Protein AF-A0A3D5RA56-F1 (afdb_monomer_lite)

Sequence (106 aa):
KGIIHTINDNLGDVVKGEKYNLIYGVEEINEIMSGLNFKISPFSFFQTNTSGAEKLYEVIEEYAGDIENKVIYDLYSGTGTIAQVMAKKAKKVYGIEIVEEAVEKA

Radius of gyration: 16.18 Å; chains: 1; bounding box: 38×24×47 Å

Secondary structure (DSSP, 8-state):
-EEEEEE---SSS----SEEEEEEE-SSEEEEETTEEEEE-TTS---S-HHHHHHHHHHHHHHH---TT-EEEEET-TT-HHHHHHTTTSSEEEEE-S-HHHHHT-

Foldseek 3Di:
DWDKDFDDPDDDPDPDGPDMDTPDDDQWDWDAAPNDIFTHGPPFDDDPDRVVVNVVLVVVDVVVDQQQAHEEEAECCQLVPSVVNCVVRHPYYHYDHPDPVSVVRD

pLDDT: mean 91.17, std 5.95, range [69.38, 98.0]

Structure (mmCIF, N/CA/C/O backbone):
data_AF-A0A3D5RA56-F1
#
_entry.id   AF-A0A3D5RA56-F1
#
loop_
_atom_site.group_PDB
_atom_site.id
_atom_site.type_symbol
_atom_site.label_atom_id
_atom_site.label_alt_id
_atom_site.label_comp_id
_atom_site.label_asym_id
_atom_site.label_entity_id
_atom_site.label_seq_id
_atom_site.pdbx_PDB_ins_code
_atom_site.Cartn_x
_atom_site.Cartn_y
_atom_site.Cartn_z
_atom_site.occupancy
_atom_site.B_iso_or_equiv
_atom_site.auth_seq_id
_atom_site.auth_comp_id
_atom_site.auth_asym_id
_atom_site.auth_atom_id
_atom_site.pdbx_PDB_model_num
ATOM 1 N N . LYS A 1 1 ? 19.128 1.838 -4.222 1.00 80.25 1 LYS A N 1
ATOM 2 C CA . LYS A 1 1 ? 19.136 2.504 -5.551 1.00 80.25 1 LYS A CA 1
ATOM 3 C C . LYS A 1 1 ? 19.168 1.415 -6.609 1.00 80.25 1 LYS A C 1
ATOM 5 O O . LYS A 1 1 ? 19.870 0.437 -6.378 1.00 80.25 1 LYS A O 1
ATOM 10 N N . GLY A 1 2 ? 18.436 1.572 -7.709 1.00 91.56 2 GLY A N 1
ATOM 11 C CA . GLY A 1 2 ? 18.431 0.611 -8.809 1.00 91.56 2 GLY A CA 1
ATOM 12 C C . GLY A 1 2 ? 18.242 1.289 -10.162 1.00 91.56 2 GLY A C 1
ATOM 13 O O . GLY A 1 2 ? 17.834 2.448 -10.216 1.00 91.56 2 GLY A O 1
ATOM 14 N N . ILE A 1 3 ? 18.592 0.580 -11.232 1.00 94.19 3 ILE A N 1
ATOM 15 C CA . ILE A 1 3 ? 18.327 0.958 -12.622 1.00 94.19 3 ILE A CA 1
ATOM 16 C C . ILE A 1 3 ? 17.550 -0.194 -13.245 1.00 94.19 3 ILE A C 1
ATOM 18 O O . ILE A 1 3 ? 18.042 -1.324 -13.283 1.00 94.19 3 ILE A O 1
ATOM 22 N N . ILE A 1 4 ? 16.350 0.104 -13.733 1.00 92.69 4 ILE A N 1
ATOM 23 C CA . ILE A 1 4 ? 15.449 -0.870 -14.343 1.00 92.69 4 ILE A CA 1
ATOM 24 C C . ILE A 1 4 ? 15.153 -0.408 -15.762 1.00 92.69 4 ILE A C 1
ATOM 26 O O . ILE A 1 4 ? 14.799 0.748 -15.982 1.00 92.69 4 ILE A O 1
ATOM 30 N N . HIS A 1 5 ? 15.327 -1.313 -16.719 1.00 92.25 5 HIS A N 1
ATOM 31 C CA . HIS A 1 5 ? 14.974 -1.081 -18.112 1.00 92.25 5 HIS A CA 1
ATOM 32 C C . HIS A 1 5 ? 13.674 -1.803 -18.425 1.00 92.25 5 HIS A C 1
ATOM 34 O O . HIS A 1 5 ? 13.619 -3.032 -18.403 1.00 92.25 5 HIS A O 1
ATOM 40 N N . THR A 1 6 ? 12.638 -1.021 -18.696 1.00 90.75 6 THR A N 1
ATOM 41 C CA . THR A 1 6 ? 11.319 -1.494 -19.099 1.00 90.75 6 THR A CA 1
ATOM 42 C C . THR A 1 6 ? 11.216 -1.500 -20.622 1.00 90.75 6 THR A C 1
ATOM 44 O O . THR A 1 6 ? 11.712 -0.595 -21.289 1.00 90.75 6 THR A O 1
ATOM 47 N N . ILE A 1 7 ? 10.590 -2.537 -21.176 1.00 89.25 7 ILE A N 1
ATOM 48 C CA . ILE A 1 7 ? 10.355 -2.690 -22.614 1.00 89.25 7 ILE A CA 1
ATOM 49 C C . ILE A 1 7 ? 8.844 -2.692 -22.832 1.00 89.25 7 ILE A C 1
ATOM 51 O O . ILE A 1 7 ? 8.119 -3.459 -22.192 1.00 89.25 7 ILE A O 1
ATOM 55 N N . ASN A 1 8 ? 8.381 -1.826 -23.727 1.00 88.44 8 ASN A N 1
ATOM 56 C CA . ASN A 1 8 ? 6.997 -1.765 -24.171 1.00 88.44 8 ASN A CA 1
ATOM 57 C C . ASN A 1 8 ? 6.986 -1.534 -25.683 1.00 88.44 8 ASN A C 1
ATOM 59 O O . ASN A 1 8 ? 7.425 -0.479 -26.133 1.00 88.44 8 ASN A O 1
ATOM 63 N N . ASP A 1 9 ? 6.512 -2.521 -26.440 1.00 87.81 9 ASP A N 1
ATOM 64 C CA . ASP A 1 9 ? 6.407 -2.458 -27.906 1.00 87.81 9 ASP A CA 1
ATOM 65 C C . ASP A 1 9 ? 4.942 -2.295 -28.363 1.00 87.81 9 ASP A C 1
ATOM 67 O O . ASP A 1 9 ? 4.600 -2.481 -29.531 1.00 87.81 9 ASP A O 1
ATOM 71 N N . ASN A 1 10 ? 4.038 -1.967 -27.430 1.00 85.44 10 ASN A N 1
ATOM 72 C CA . ASN A 1 10 ? 2.626 -1.790 -27.738 1.00 85.44 10 ASN A CA 1
ATOM 73 C C . ASN A 1 10 ? 2.346 -0.466 -28.448 1.00 85.44 10 ASN A C 1
ATOM 75 O O . ASN A 1 10 ? 2.892 0.588 -28.124 1.00 85.44 10 ASN A O 1
ATOM 79 N N . LEU A 1 11 ? 1.361 -0.511 -29.345 1.00 85.12 11 LEU A N 1
ATOM 80 C CA . LEU A 1 11 ? 0.717 0.677 -29.891 1.00 85.12 11 LEU A CA 1
ATOM 81 C C . LEU A 1 11 ? -0.236 1.258 -28.836 1.00 85.12 11 LEU A C 1
ATOM 83 O O . LEU A 1 11 ? -1.381 0.826 -28.713 1.00 85.12 11 LEU A O 1
ATOM 87 N N . GLY A 1 12 ? 0.233 2.230 -28.058 1.00 81.94 12 GLY A N 1
ATOM 88 C CA . GLY A 1 12 ? -0.603 2.947 -27.097 1.00 81.94 12 GLY A CA 1
ATOM 89 C C . GLY A 1 12 ? 0.181 3.920 -26.223 1.00 81.94 12 GLY A C 1
ATOM 90 O O . GLY A 1 12 ? 1.383 3.770 -26.038 1.00 81.94 12 GLY A O 1
ATOM 91 N N . ASP A 1 13 ? -0.519 4.897 -25.647 1.00 80.75 13 ASP A N 1
ATOM 92 C CA . ASP A 1 13 ? 0.049 5.908 -24.735 1.00 80.75 13 ASP A CA 1
ATOM 93 C C . ASP A 1 13 ? 0.075 5.428 -23.269 1.00 80.75 13 ASP A C 1
ATOM 95 O O . ASP A 1 13 ? -0.054 6.192 -22.316 1.00 80.75 13 ASP A O 1
ATOM 99 N N . VAL A 1 14 ? 0.163 4.111 -23.070 1.00 80.44 14 VAL A N 1
ATOM 100 C CA . VAL A 1 14 ? 0.163 3.498 -21.741 1.00 80.44 14 VAL A CA 1
ATOM 101 C C . VAL A 1 14 ? 1.583 3.093 -21.393 1.00 80.44 14 VAL A C 1
ATOM 103 O O . VAL A 1 14 ? 2.201 2.283 -22.083 1.00 80.44 14 VAL A O 1
ATOM 106 N N . VAL A 1 15 ? 2.085 3.597 -20.269 1.00 76.25 15 VAL A N 1
ATOM 107 C CA . VAL A 1 15 ? 3.368 3.169 -19.703 1.00 76.25 15 VAL A CA 1
ATOM 108 C C . VAL A 1 15 ? 3.158 1.856 -18.945 1.00 76.25 15 VAL A C 1
ATOM 110 O O . VAL A 1 15 ? 3.079 1.830 -17.720 1.00 76.25 15 VAL A O 1
ATOM 113 N N . LYS A 1 16 ? 3.028 0.750 -19.685 1.00 71.94 16 LYS A N 1
ATOM 114 C CA . LYS A 1 16 ? 2.987 -0.609 -19.131 1.00 71.94 16 LYS A CA 1
ATOM 115 C C . LYS A 1 16 ? 4.179 -1.389 -19.670 1.00 71.94 16 LYS A C 1
ATOM 117 O O . LYS A 1 16 ? 4.270 -1.627 -20.869 1.00 71.94 16 LYS A O 1
ATOM 122 N N . GLY A 1 17 ? 5.114 -1.750 -18.795 1.00 69.38 17 GLY A N 1
ATOM 123 C CA . GLY A 1 17 ? 6.229 -2.609 -19.181 1.00 69.38 17 GLY A CA 1
ATOM 124 C C . GLY A 1 17 ? 5.713 -4.025 -19.381 1.00 69.38 17 GLY A C 1
ATOM 125 O O . GLY A 1 17 ? 5.223 -4.632 -18.437 1.00 69.38 17 GLY A O 1
ATOM 126 N N . GLU A 1 18 ? 5.812 -4.558 -20.594 1.00 73.38 18 GLU A N 1
ATOM 127 C CA . GLU A 1 18 ? 5.522 -5.979 -20.828 1.00 73.38 18 GLU A CA 1
ATOM 128 C C . GLU A 1 18 ? 6.600 -6.858 -20.199 1.00 73.38 18 GLU A C 1
ATOM 130 O O . GLU A 1 18 ? 6.353 -7.982 -19.768 1.00 73.38 18 GLU A O 1
ATOM 135 N N . LYS A 1 19 ? 7.825 -6.326 -20.189 1.00 81.44 19 LYS A N 1
ATOM 136 C CA . LYS A 1 19 ? 9.011 -6.926 -19.596 1.00 81.44 19 LYS A CA 1
ATOM 137 C C . LYS A 1 19 ? 9.839 -5.831 -18.956 1.00 81.44 19 LYS A C 1
ATOM 139 O O . LYS A 1 19 ? 9.884 -4.699 -19.443 1.00 81.44 19 LYS A O 1
ATOM 144 N N . TYR A 1 20 ? 10.556 -6.188 -17.905 1.00 87.94 20 TYR A N 1
ATOM 145 C CA . TYR A 1 20 ? 11.580 -5.329 -17.345 1.00 87.94 20 TYR A CA 1
ATOM 146 C C . TYR A 1 20 ? 12.802 -6.146 -16.949 1.00 87.94 20 TYR A C 1
ATOM 148 O O . TYR A 1 20 ? 12.705 -7.332 -16.648 1.00 87.94 20 TYR A O 1
ATOM 156 N N . ASN A 1 21 ? 13.961 -5.497 -16.985 1.00 91.00 21 ASN A N 1
ATOM 157 C CA . ASN A 1 21 ? 15.229 -6.084 -16.588 1.00 91.00 21 ASN A CA 1
ATOM 158 C C . ASN A 1 21 ? 15.884 -5.188 -15.543 1.00 91.00 21 ASN A C 1
ATOM 160 O O . ASN A 1 21 ? 16.089 -3.992 -15.781 1.00 91.00 21 ASN A O 1
ATOM 164 N N . LEU A 1 22 ? 16.246 -5.771 -14.402 1.00 93.38 22 LEU A N 1
ATOM 165 C CA . LEU A 1 22 ? 17.106 -5.110 -13.431 1.00 93.38 22 LEU A CA 1
ATOM 166 C C . LEU A 1 22 ? 18.526 -5.043 -14.003 1.00 93.38 22 LEU A C 1
ATOM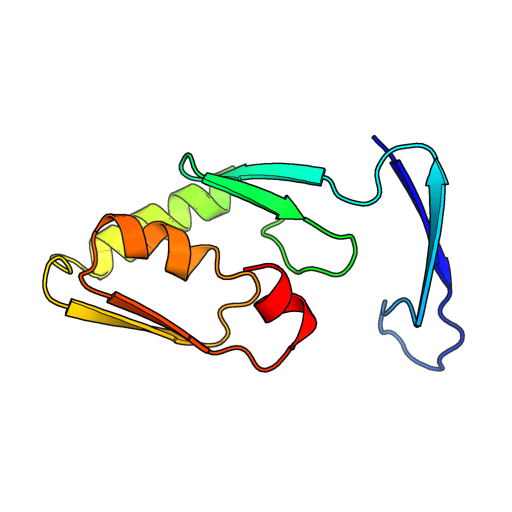 168 O O . LEU A 1 22 ? 19.195 -6.062 -14.151 1.00 93.38 22 LEU A O 1
ATOM 172 N N . ILE A 1 23 ? 18.990 -3.837 -14.323 1.00 96.56 23 ILE A N 1
ATOM 173 C CA . ILE A 1 23 ? 20.353 -3.610 -14.821 1.00 96.56 23 ILE A CA 1
ATOM 174 C C . ILE A 1 23 ? 21.330 -3.520 -13.647 1.00 96.56 23 ILE A C 1
ATOM 176 O O . ILE A 1 23 ? 22.461 -3.996 -13.726 1.00 96.56 23 ILE A O 1
ATOM 180 N N . TYR A 1 24 ? 20.910 -2.880 -12.554 1.00 96.00 24 TYR A N 1
ATOM 181 C CA . TYR A 1 24 ? 21.762 -2.635 -11.397 1.00 96.00 24 TYR A CA 1
ATOM 182 C C . TYR A 1 24 ? 20.936 -2.392 -10.136 1.00 96.00 24 TYR A C 1
ATOM 184 O O . TYR A 1 24 ? 19.917 -1.708 -10.190 1.00 96.00 24 TYR A O 1
ATOM 192 N N . GLY A 1 25 ? 21.432 -2.850 -8.986 1.00 95.44 25 GLY A N 1
ATOM 193 C CA . GLY A 1 25 ? 20.910 -2.479 -7.673 1.00 95.44 25 GLY A CA 1
ATOM 194 C C . GLY A 1 25 ? 19.765 -3.366 -7.194 1.00 95.44 25 GLY A C 1
ATOM 195 O O . GLY A 1 25 ? 19.916 -4.580 -7.145 1.00 95.44 25 GLY A O 1
ATOM 196 N N . VAL A 1 26 ? 18.660 -2.748 -6.777 1.00 92.69 26 VAL A N 1
ATOM 197 C CA . VAL A 1 26 ? 17.488 -3.443 -6.221 1.00 92.69 26 VAL A CA 1
ATOM 198 C C . VAL A 1 26 ? 16.288 -3.318 -7.150 1.00 92.69 26 VAL A C 1
ATOM 200 O O . VAL A 1 26 ? 16.099 -2.277 -7.778 1.00 92.69 26 VAL A O 1
ATOM 203 N N . GLU A 1 27 ? 15.498 -4.384 -7.215 1.00 90.00 27 GLU A N 1
ATOM 204 C CA . GLU A 1 27 ? 14.258 -4.468 -7.994 1.00 90.00 27 GLU A CA 1
ATOM 205 C C . GLU A 1 27 ? 13.085 -3.762 -7.307 1.00 90.00 27 GLU A C 1
ATOM 207 O O . GLU A 1 27 ? 12.223 -3.193 -7.967 1.00 90.00 27 GLU A O 1
ATOM 212 N N . GLU A 1 28 ? 13.098 -3.752 -5.977 1.00 90.50 28 GLU A N 1
ATOM 213 C CA . GLU A 1 28 ? 12.069 -3.148 -5.140 1.00 90.50 28 GLU A CA 1
ATOM 214 C C . GLU A 1 28 ? 12.706 -2.161 -4.168 1.00 90.50 28 GLU A C 1
ATOM 216 O O . GLU A 1 28 ? 13.846 -2.337 -3.716 1.00 90.50 28 GLU A O 1
ATOM 221 N N . ILE A 1 29 ? 11.953 -1.125 -3.821 1.00 91.38 29 ILE A N 1
ATOM 222 C CA . ILE A 1 29 ? 12.318 -0.209 -2.742 1.00 91.38 29 ILE A CA 1
ATOM 223 C C . ILE A 1 29 ? 11.478 -0.507 -1.503 1.00 91.38 29 ILE A C 1
ATOM 225 O O . ILE A 1 29 ? 10.390 -1.065 -1.597 1.00 91.38 29 ILE A O 1
ATOM 229 N N . ASN A 1 30 ? 12.012 -0.149 -0.339 1.00 91.69 30 ASN A N 1
ATOM 230 C CA . ASN A 1 30 ? 11.273 -0.192 0.915 1.00 91.69 30 ASN A CA 1
ATOM 231 C C . ASN A 1 30 ? 10.921 1.242 1.297 1.00 91.69 30 ASN A C 1
ATOM 233 O O . ASN A 1 30 ? 11.812 2.094 1.298 1.00 91.69 30 ASN A O 1
ATOM 237 N N . GLU A 1 31 ? 9.659 1.482 1.624 1.00 91.94 31 GLU A N 1
ATOM 238 C CA . GLU A 1 31 ? 9.156 2.777 2.070 1.00 91.94 31 GLU A CA 1
ATOM 239 C C . GLU A 1 31 ? 8.444 2.617 3.408 1.00 91.94 31 GLU A C 1
ATOM 241 O O . GLU A 1 31 ? 7.706 1.651 3.621 1.00 91.94 31 GLU A O 1
ATOM 246 N N . ILE A 1 32 ? 8.665 3.568 4.315 1.00 93.12 32 ILE A N 1
ATOM 247 C CA . ILE A 1 32 ? 8.009 3.560 5.620 1.00 93.12 32 ILE A CA 1
ATOM 248 C C . ILE A 1 32 ? 6.864 4.560 5.575 1.00 93.12 32 ILE A C 1
ATOM 250 O O . ILE A 1 32 ? 7.082 5.747 5.365 1.00 93.12 32 ILE A O 1
ATOM 254 N N . MET A 1 33 ? 5.649 4.080 5.822 1.00 92.25 33 MET A N 1
ATOM 255 C CA . MET A 1 33 ? 4.453 4.918 5.858 1.00 92.25 33 MET A CA 1
ATOM 256 C C . MET A 1 33 ? 3.580 4.519 7.040 1.00 92.25 33 MET A C 1
ATOM 258 O O . MET A 1 33 ? 3.263 3.343 7.234 1.00 92.25 33 MET A O 1
ATOM 262 N N . SER A 1 34 ? 3.230 5.496 7.874 1.00 90.75 34 SER A N 1
ATOM 263 C CA . SER A 1 34 ? 2.458 5.300 9.105 1.00 90.75 34 SER A CA 1
ATOM 264 C C . SER A 1 34 ? 3.056 4.214 10.015 1.00 90.75 34 SER A C 1
ATOM 266 O O . SER A 1 34 ? 2.331 3.467 10.675 1.00 90.75 34 SER A O 1
ATOM 268 N N . GLY A 1 35 ? 4.389 4.078 10.033 1.00 91.19 35 GLY A N 1
ATOM 269 C CA . GLY A 1 35 ? 5.123 3.074 10.816 1.00 91.19 35 GLY A CA 1
ATOM 270 C C . GLY A 1 35 ? 5.037 1.634 10.291 1.00 91.19 35 GLY A C 1
ATOM 271 O O . GLY A 1 35 ? 5.422 0.711 11.005 1.00 91.19 35 GLY A O 1
ATOM 272 N N . LEU A 1 36 ? 4.511 1.425 9.083 1.00 92.06 36 LEU A N 1
ATOM 273 C CA . LEU A 1 36 ? 4.555 0.152 8.361 1.00 92.06 36 LEU A CA 1
ATOM 274 C C . LEU A 1 36 ? 5.636 0.213 7.281 1.00 92.06 36 LEU A C 1
ATOM 276 O O . LEU A 1 36 ? 5.923 1.288 6.762 1.00 92.06 36 LEU A O 1
ATOM 280 N N . ASN A 1 37 ? 6.234 -0.933 6.958 1.00 92.62 37 ASN A N 1
ATOM 281 C CA . ASN A 1 37 ? 7.251 -1.046 5.916 1.00 92.62 37 ASN A CA 1
ATOM 282 C C . ASN A 1 37 ? 6.644 -1.706 4.674 1.00 92.62 37 ASN A C 1
ATOM 284 O O . ASN A 1 37 ? 6.275 -2.879 4.728 1.00 92.62 37 ASN A O 1
ATOM 288 N N . PHE A 1 38 ? 6.569 -0.960 3.577 1.00 91.00 38 PHE A N 1
ATOM 289 C CA . PHE A 1 38 ? 6.007 -1.410 2.310 1.00 91.00 38 PHE A CA 1
ATOM 290 C C . PHE A 1 38 ? 7.111 -1.695 1.301 1.00 91.00 38 PHE A C 1
ATOM 292 O O . PHE A 1 38 ? 8.006 -0.873 1.094 1.00 91.00 38 PHE A O 1
ATOM 299 N N . LYS A 1 39 ? 7.016 -2.843 0.627 1.00 89.50 39 LYS A N 1
ATOM 300 C CA . LYS A 1 39 ? 7.832 -3.139 -0.552 1.00 89.50 39 LYS A CA 1
ATOM 301 C C . LYS A 1 39 ? 7.124 -2.609 -1.787 1.00 89.50 39 LYS A C 1
ATOM 303 O O . LYS A 1 39 ? 5.982 -2.970 -2.047 1.00 89.50 39 LYS A O 1
ATOM 308 N N . ILE A 1 40 ? 7.808 -1.762 -2.542 1.00 88.50 40 ILE A N 1
ATOM 309 C CA . ILE A 1 40 ? 7.267 -1.132 -3.742 1.00 88.50 40 ILE A CA 1
ATOM 310 C C . ILE A 1 40 ? 8.036 -1.668 -4.942 1.00 88.50 40 ILE A C 1
ATOM 312 O O . ILE A 1 40 ? 9.240 -1.421 -5.083 1.00 88.50 40 ILE A O 1
ATOM 316 N N . SER A 1 41 ? 7.327 -2.396 -5.800 1.00 86.06 41 SER A N 1
ATOM 317 C CA . SER A 1 41 ? 7.829 -2.846 -7.094 1.00 86.06 41 SER A CA 1
ATOM 318 C C . SER A 1 41 ? 7.570 -1.774 -8.168 1.00 86.06 41 SER A C 1
ATOM 320 O O . SER A 1 41 ? 6.711 -0.911 -7.984 1.00 86.06 41 SER A O 1
ATOM 322 N N . PRO A 1 42 ? 8.271 -1.804 -9.314 1.00 83.50 42 PRO A N 1
ATOM 323 C CA . PRO A 1 42 ? 8.238 -0.719 -10.305 1.00 83.50 42 PRO A CA 1
ATOM 324 C C . PRO A 1 42 ? 6.865 -0.445 -10.935 1.00 83.50 42 PRO A C 1
ATOM 326 O O . PRO A 1 42 ? 6.632 0.659 -11.420 1.00 83.50 42 PRO A O 1
ATOM 329 N N . PHE A 1 43 ? 5.979 -1.443 -10.945 1.00 79.69 43 PHE A N 1
ATOM 330 C CA . PHE A 1 43 ? 4.630 -1.353 -11.516 1.00 79.69 43 PHE A CA 1
ATOM 331 C C . PHE A 1 43 ? 3.527 -1.339 -10.458 1.00 79.69 43 PHE A C 1
ATOM 333 O O . PHE A 1 43 ? 2.354 -1.184 -10.796 1.00 79.69 43 PHE A O 1
ATOM 340 N N . SER A 1 44 ? 3.887 -1.461 -9.18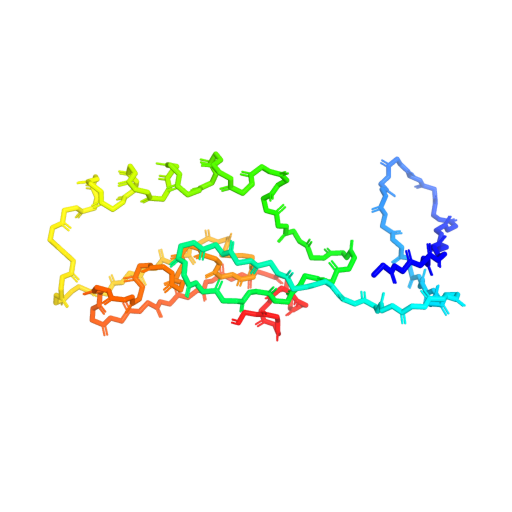0 1.00 80.56 44 SER A N 1
ATOM 341 C CA . SER A 1 44 ? 2.931 -1.327 -8.091 1.00 80.56 44 SER A CA 1
ATOM 342 C C . SER A 1 44 ? 2.561 0.140 -7.921 1.00 80.56 44 SER A C 1
ATOM 344 O O . SER A 1 44 ? 3.429 1.011 -7.830 1.00 80.56 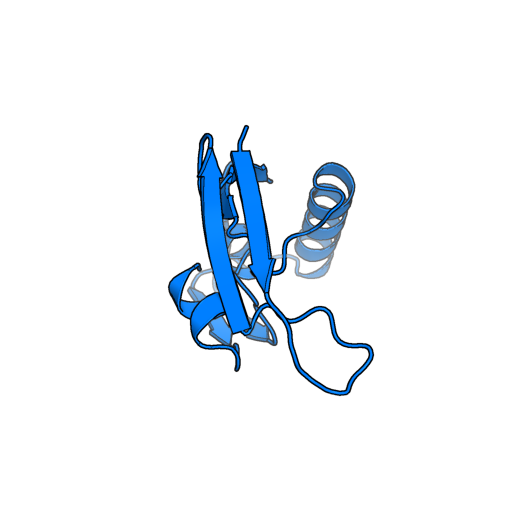44 SER A O 1
ATOM 346 N N . PHE A 1 45 ? 1.263 0.426 -7.833 1.00 84.75 45 PHE A N 1
ATOM 347 C CA . PHE A 1 45 ? 0.825 1.749 -7.417 1.00 84.75 45 PHE A CA 1
ATOM 348 C C . PHE A 1 45 ? 1.223 1.980 -5.955 1.00 84.75 45 PHE A C 1
ATOM 350 O O . PHE A 1 45 ? 0.912 1.178 -5.074 1.00 84.75 45 PHE A O 1
ATOM 357 N N . PHE A 1 46 ? 1.889 3.101 -5.704 1.00 90.88 46 PHE A N 1
ATOM 358 C CA . PHE A 1 46 ? 2.159 3.606 -4.368 1.00 90.88 46 PHE A CA 1
ATOM 359 C C . PHE A 1 46 ? 2.069 5.131 -4.387 1.00 90.88 46 PHE A C 1
ATOM 361 O O . PHE A 1 46 ? 2.293 5.767 -5.420 1.00 90.88 46 PHE A O 1
ATOM 368 N N . GLN A 1 47 ? 1.729 5.729 -3.248 1.00 92.12 47 GLN A N 1
ATOM 369 C CA . GLN A 1 47 ? 1.567 7.175 -3.155 1.00 92.12 47 GLN A CA 1
ATOM 370 C C . GLN A 1 47 ? 2.910 7.873 -3.388 1.00 92.12 47 GLN A C 1
ATOM 372 O O . GLN A 1 47 ? 3.870 7.663 -2.654 1.00 92.12 47 GLN A O 1
ATOM 377 N N . THR A 1 48 ? 2.978 8.735 -4.402 1.00 91.88 48 THR A N 1
ATOM 378 C CA . THR A 1 48 ? 4.217 9.440 -4.779 1.00 91.88 48 THR A CA 1
ATOM 379 C C . THR A 1 48 ? 4.645 10.495 -3.757 1.00 91.88 48 THR A C 1
ATOM 381 O O . THR A 1 48 ? 5.798 10.921 -3.755 1.00 91.88 48 THR A O 1
ATOM 384 N N . ASN A 1 49 ? 3.726 10.913 -2.882 1.00 94.94 49 ASN A N 1
ATOM 385 C CA . ASN A 1 49 ? 3.975 11.807 -1.759 1.00 94.94 49 ASN A CA 1
ATOM 386 C C . ASN A 1 49 ? 3.563 11.120 -0.450 1.00 94.94 49 ASN A C 1
ATOM 388 O O . ASN A 1 49 ? 2.419 11.254 -0.010 1.00 94.94 49 ASN A O 1
ATOM 392 N N . THR A 1 50 ? 4.507 10.411 0.173 1.00 93.81 50 THR A N 1
ATOM 393 C CA . THR A 1 50 ? 4.286 9.667 1.422 1.00 93.81 50 THR A CA 1
ATOM 394 C C . THR A 1 50 ? 3.726 10.555 2.531 1.00 93.81 50 THR A C 1
ATOM 396 O O . THR A 1 50 ? 2.704 10.221 3.117 1.00 93.81 50 THR A O 1
ATOM 399 N N . SER A 1 51 ? 4.306 11.736 2.771 1.00 94.50 51 SER A N 1
ATOM 400 C CA . SER A 1 51 ? 3.832 12.640 3.832 1.00 94.50 51 SER A CA 1
ATOM 401 C C . SER A 1 51 ? 2.402 13.138 3.593 1.00 94.50 51 SER A C 1
ATOM 403 O O . SER A 1 51 ? 1.629 13.313 4.533 1.00 94.50 51 SER A O 1
ATOM 405 N N . GLY A 1 52 ? 2.028 13.356 2.328 1.00 96.81 52 GLY A N 1
ATOM 406 C CA . GLY A 1 52 ? 0.651 13.688 1.962 1.00 96.81 52 GLY A CA 1
ATOM 407 C C . GLY A 1 52 ? -0.313 12.523 2.198 1.00 96.81 52 GLY A C 1
ATOM 408 O O . GLY A 1 52 ? -1.408 12.731 2.719 1.00 96.81 52 GLY A O 1
ATOM 409 N N . ALA A 1 53 ? 0.103 11.301 1.858 1.00 95.25 53 ALA A N 1
ATOM 410 C CA . ALA A 1 53 ? -0.681 10.092 2.085 1.00 95.25 53 ALA A CA 1
ATOM 411 C C . ALA A 1 53 ? -0.910 9.818 3.574 1.00 95.25 53 ALA A C 1
ATOM 413 O O . ALA A 1 53 ? -2.032 9.525 3.970 1.00 95.25 53 ALA A O 1
ATOM 414 N N . GLU A 1 54 ? 0.111 9.996 4.414 1.00 94.88 54 GLU A N 1
ATOM 415 C CA . GLU A 1 54 ? -0.030 9.863 5.867 1.00 94.88 54 GLU A CA 1
ATOM 416 C C . GLU A 1 54 ? -1.073 10.838 6.414 1.00 94.88 54 GLU A C 1
ATOM 418 O O . GLU A 1 54 ? -1.969 10.433 7.154 1.00 94.88 54 GLU A O 1
ATOM 423 N N . LYS A 1 55 ? -1.035 12.104 5.976 1.00 96.62 55 LYS A N 1
ATOM 424 C CA . LYS A 1 55 ? -2.041 13.090 6.386 1.00 96.62 55 LYS A CA 1
ATOM 425 C C . LYS A 1 55 ? -3.444 12.723 5.906 1.00 96.62 55 LYS A C 1
ATOM 427 O O . LYS A 1 55 ? -4.410 12.918 6.639 1.00 96.62 55 LYS A O 1
ATOM 432 N N . LEU A 1 56 ? -3.568 12.194 4.690 1.00 96.06 56 LEU A N 1
ATOM 433 C CA . LEU A 1 56 ? -4.842 11.696 4.176 1.00 96.06 56 LEU A CA 1
ATOM 434 C C . LEU A 1 56 ? -5.372 10.540 5.034 1.00 96.06 56 LEU A C 1
ATOM 436 O O . LEU A 1 56 ? -6.559 10.513 5.346 1.00 96.06 56 LEU A O 1
ATOM 440 N N . TYR A 1 57 ? -4.510 9.611 5.444 1.00 94.00 57 TYR A N 1
ATOM 441 C CA . TYR A 1 57 ? -4.915 8.464 6.255 1.00 94.00 57 TYR A CA 1
ATOM 442 C C . TYR A 1 57 ? -5.348 8.880 7.659 1.00 94.00 57 TYR A C 1
ATOM 444 O O . TYR A 1 57 ? -6.344 8.363 8.150 1.00 94.00 57 TYR A O 1
ATOM 452 N N . GLU A 1 58 ? -4.694 9.877 8.262 1.00 93.75 58 GLU A N 1
ATOM 453 C CA . GLU A 1 58 ? -5.166 10.486 9.513 1.00 93.75 58 GLU A CA 1
ATOM 454 C C . GLU A 1 58 ? -6.592 11.042 9.378 1.00 93.75 58 GLU A C 1
ATOM 456 O O . GLU A 1 58 ? -7.428 10.821 10.253 1.00 93.75 58 GLU A O 1
ATOM 461 N N . VAL A 1 59 ? -6.896 11.724 8.268 1.00 96.25 59 VAL A N 1
ATOM 462 C CA . VAL A 1 59 ? -8.247 12.250 8.003 1.00 96.25 59 VAL A CA 1
ATOM 463 C C . VAL A 1 59 ? -9.253 11.112 7.809 1.00 96.25 59 VAL A C 1
ATOM 465 O O . VAL A 1 59 ? -10.370 11.193 8.315 1.00 96.25 59 VAL A O 1
ATOM 468 N N . ILE A 1 60 ? -8.873 10.032 7.120 1.00 94.25 60 ILE A N 1
ATOM 469 C CA . ILE A 1 60 ? -9.725 8.841 6.971 1.00 94.25 60 ILE A CA 1
ATOM 470 C C . ILE A 1 60 ? -10.028 8.223 8.339 1.00 94.25 60 ILE A C 1
ATOM 472 O O . ILE A 1 60 ? -11.184 7.906 8.616 1.00 94.25 60 ILE A O 1
ATOM 476 N N . GLU A 1 61 ? -9.022 8.071 9.202 1.00 92.19 61 GLU A N 1
ATOM 477 C CA . GLU A 1 61 ? -9.203 7.550 10.559 1.00 92.19 61 GLU A CA 1
ATOM 478 C C . GLU A 1 61 ? -10.136 8.437 11.393 1.00 92.19 61 GLU A C 1
ATOM 480 O O . GLU A 1 61 ? -11.029 7.922 12.067 1.00 92.19 61 GLU A O 1
ATOM 485 N N . GLU A 1 62 ? -9.970 9.760 11.319 1.00 94.69 62 GLU A N 1
ATOM 486 C CA . GLU A 1 62 ? -10.837 10.721 12.007 1.00 94.69 62 GLU A CA 1
ATOM 487 C C . GLU A 1 62 ? -12.298 10.580 11.554 1.00 94.69 62 GLU A C 1
ATOM 489 O O . GLU A 1 62 ? -13.208 10.513 12.381 1.00 94.69 62 GLU A O 1
ATOM 494 N N . TYR A 1 63 ? -12.526 10.465 10.244 1.00 96.12 63 TYR A N 1
ATOM 495 C CA . TYR A 1 63 ? -13.867 10.358 9.665 1.00 96.12 63 TYR A CA 1
ATOM 496 C C . TYR A 1 63 ? -14.510 8.990 9.914 1.00 96.12 63 TYR A C 1
ATOM 498 O O . TYR A 1 63 ? -15.730 8.896 10.063 1.00 96.12 63 TYR A O 1
ATOM 506 N N . ALA A 1 64 ? -13.711 7.923 9.967 1.00 93.31 64 ALA A N 1
ATOM 507 C CA . ALA A 1 64 ? -14.189 6.580 10.279 1.00 93.31 64 ALA A CA 1
ATOM 508 C C . ALA A 1 64 ? -14.676 6.457 11.737 1.00 93.31 64 ALA A C 1
ATOM 510 O O . ALA A 1 64 ? -15.554 5.634 12.030 1.00 93.31 64 ALA A O 1
ATOM 511 N N . GLY A 1 65 ? -14.140 7.290 12.635 1.00 94.25 65 GLY A N 1
ATOM 512 C CA . GLY A 1 65 ? -14.486 7.317 14.052 1.00 94.25 65 GLY A CA 1
ATOM 513 C C . GLY A 1 65 ? -14.083 6.028 14.773 1.00 94.25 65 GLY A C 1
ATOM 514 O O . GLY A 1 65 ? -13.039 5.439 14.499 1.00 94.25 65 GLY A O 1
ATOM 515 N N . ASP A 1 66 ? -14.917 5.569 15.710 1.00 95.56 66 ASP A N 1
ATOM 516 C CA . ASP A 1 66 ? -14.670 4.304 16.407 1.00 95.56 66 ASP A CA 1
ATOM 517 C C . ASP A 1 66 ? -14.910 3.105 15.475 1.00 95.56 66 ASP A C 1
ATOM 519 O O . ASP A 1 66 ? -16.040 2.831 15.055 1.00 95.56 66 ASP A O 1
ATOM 523 N N . ILE A 1 67 ? -13.836 2.385 15.161 1.00 96.38 67 ILE A N 1
ATOM 524 C CA . ILE A 1 67 ? -13.823 1.200 14.299 1.00 96.38 67 ILE A CA 1
ATOM 525 C C . ILE A 1 67 ? -13.402 -0.080 15.027 1.00 96.38 67 ILE A C 1
ATOM 527 O O . ILE A 1 67 ? -13.334 -1.126 14.384 1.00 96.38 67 ILE A O 1
ATOM 531 N N . GLU A 1 68 ? -13.180 -0.040 16.346 1.00 96.00 68 GLU A N 1
ATOM 532 C CA . GLU A 1 68 ? -12.512 -1.115 17.100 1.00 96.00 68 GLU A CA 1
ATOM 533 C C . GLU A 1 68 ? -13.167 -2.489 16.907 1.00 96.00 68 GLU A C 1
ATOM 535 O O . GLU A 1 68 ? -12.507 -3.499 16.682 1.00 96.00 68 GLU A O 1
ATOM 540 N N . ASN A 1 69 ? -14.499 -2.524 16.886 1.00 95.81 69 ASN A N 1
ATOM 541 C CA . ASN A 1 69 ? -15.277 -3.755 16.737 1.00 95.81 69 ASN A CA 1
ATOM 542 C C . ASN A 1 69 ? -15.903 -3.934 15.344 1.00 95.81 69 ASN A C 1
ATOM 544 O O . ASN A 1 69 ? -16.767 -4.797 15.157 1.00 95.81 69 ASN A O 1
ATOM 548 N N . LYS A 1 70 ? -15.481 -3.130 14.360 1.00 97.44 70 LYS A N 1
ATOM 549 C CA . LYS A 1 70 ? -16.072 -3.091 13.017 1.00 97.44 70 LYS A CA 1
ATOM 550 C C . LYS A 1 70 ? -15.255 -3.875 11.993 1.00 97.44 70 LYS A C 1
ATOM 552 O O . LYS A 1 70 ? -14.043 -4.038 12.108 1.00 97.44 70 LYS A O 1
ATOM 557 N N . VAL A 1 71 ? -15.962 -4.351 10.971 1.00 97.81 71 VAL A N 1
ATOM 558 C CA . VAL A 1 71 ? -15.367 -4.931 9.766 1.00 97.81 71 VAL A CA 1
ATOM 559 C C . VAL A 1 71 ? -15.296 -3.843 8.702 1.00 97.81 71 VAL A C 1
ATOM 561 O O . VAL A 1 71 ? -16.317 -3.230 8.395 1.00 97.81 71 VAL A O 1
ATOM 564 N N . ILE A 1 72 ? -14.109 -3.620 8.146 1.00 97.56 72 ILE A N 1
ATOM 565 C CA . ILE A 1 72 ? -13.865 -2.655 7.070 1.00 97.56 72 ILE A CA 1
ATOM 566 C C . ILE A 1 72 ? -13.691 -3.407 5.751 1.00 97.56 72 ILE A C 1
ATOM 568 O O . ILE A 1 72 ? -13.061 -4.464 5.711 1.00 97.56 72 ILE A O 1
ATOM 572 N N . TYR A 1 73 ? -14.239 -2.841 4.681 1.00 97.62 73 TYR A N 1
ATOM 573 C CA . TYR A 1 73 ? -13.996 -3.271 3.309 1.00 97.62 73 TYR A CA 1
ATOM 574 C C . TYR A 1 73 ? -13.250 -2.148 2.594 1.00 97.62 73 TYR A C 1
ATOM 576 O O . TYR A 1 73 ? -13.801 -1.062 2.421 1.00 97.62 73 TYR A O 1
ATOM 584 N N . ASP A 1 74 ? -12.000 -2.408 2.232 1.00 97.06 74 ASP A N 1
ATOM 585 C CA . ASP A 1 74 ? -11.170 -1.514 1.432 1.00 97.06 74 ASP A CA 1
ATOM 586 C C . ASP A 1 74 ? -11.329 -1.912 -0.040 1.00 97.06 74 ASP A C 1
ATOM 588 O O . ASP A 1 74 ? -10.953 -3.017 -0.435 1.00 97.06 74 ASP A O 1
ATOM 592 N N . LEU A 1 75 ? -11.985 -1.058 -0.824 1.00 96.62 75 LEU A N 1
ATOM 593 C CA . LEU A 1 75 ? -12.303 -1.317 -2.228 1.00 96.62 75 LEU A CA 1
ATOM 594 C C . LEU A 1 75 ? -11.275 -0.624 -3.114 1.00 96.62 75 LEU A C 1
ATOM 596 O O . LEU A 1 75 ? -10.989 0.550 -2.893 1.00 96.62 75 LEU A O 1
ATOM 600 N N . TYR A 1 76 ? -10.805 -1.319 -4.153 1.00 94.88 76 TYR A N 1
ATOM 601 C CA . TYR A 1 76 ? -9.677 -0.869 -4.979 1.00 94.88 76 TYR A CA 1
ATOM 602 C C . TYR A 1 76 ? -8.420 -0.699 -4.125 1.00 94.88 76 TYR A C 1
ATOM 604 O O . TYR A 1 76 ? -7.727 0.317 -4.185 1.00 94.88 76 TYR A O 1
ATOM 612 N N . SER A 1 77 ? -8.185 -1.687 -3.258 1.00 93.62 77 SER A N 1
ATOM 613 C CA . SER A 1 77 ? -7.211 -1.574 -2.177 1.00 93.62 77 SER A CA 1
ATOM 614 C C . SER A 1 77 ? -5.769 -1.470 -2.673 1.00 93.62 77 SER A C 1
ATOM 616 O O . SER A 1 77 ? -4.889 -1.135 -1.881 1.00 93.62 77 SER A O 1
ATOM 618 N N . GLY A 1 78 ? -5.491 -1.760 -3.951 1.00 91.06 78 GLY A N 1
ATOM 619 C CA . GLY A 1 78 ? -4.134 -1.807 -4.482 1.00 91.06 78 GLY A CA 1
ATOM 620 C C . GLY A 1 78 ? -3.264 -2.743 -3.644 1.00 91.06 78 GLY A C 1
ATOM 621 O O . GLY A 1 78 ? -3.684 -3.847 -3.305 1.00 91.06 78 GLY A O 1
ATOM 622 N N . THR A 1 79 ? -2.085 -2.265 -3.237 1.00 90.88 79 THR A N 1
ATOM 623 C CA . THR A 1 79 ? -1.167 -2.969 -2.317 1.00 90.88 79 THR A CA 1
ATOM 624 C C . THR A 1 79 ? -1.596 -2.898 -0.842 1.00 90.88 79 THR A C 1
ATOM 626 O O . THR A 1 79 ? -0.818 -3.168 0.069 1.00 90.88 79 THR A O 1
ATOM 629 N N . GLY A 1 80 ? -2.840 -2.504 -0.570 1.00 93.06 80 GLY A N 1
ATOM 630 C CA . GLY A 1 80 ? -3.461 -2.574 0.749 1.00 93.06 80 GLY A CA 1
ATOM 631 C C . GLY A 1 80 ? -2.984 -1.518 1.742 1.00 93.06 80 GLY A C 1
ATOM 632 O O . GLY A 1 80 ? -3.133 -1.716 2.945 1.00 93.06 80 GLY A O 1
ATOM 633 N N . THR A 1 81 ? -2.416 -0.396 1.292 1.00 94.56 81 THR A N 1
ATOM 634 C CA . THR A 1 81 ? -1.833 0.605 2.201 1.00 94.56 81 THR A CA 1
ATOM 635 C C . THR A 1 81 ? -2.846 1.167 3.199 1.00 94.56 81 THR A C 1
ATOM 637 O O . THR A 1 81 ? -2.533 1.281 4.382 1.00 94.56 81 THR A O 1
ATOM 640 N N . ILE A 1 82 ? -4.069 1.478 2.752 1.00 95.12 82 ILE A N 1
ATOM 641 C CA . ILE A 1 82 ? -5.149 1.957 3.628 1.00 95.12 82 ILE A CA 1
ATOM 642 C C . ILE A 1 82 ? -5.621 0.817 4.530 1.00 95.12 82 ILE A C 1
ATOM 644 O O . ILE A 1 82 ? -5.648 0.980 5.751 1.00 95.12 82 ILE A O 1
ATOM 648 N N . ALA A 1 83 ? -5.934 -0.351 3.957 1.00 95.75 83 ALA A N 1
ATOM 649 C CA . ALA A 1 83 ? -6.346 -1.527 4.716 1.00 95.75 83 ALA A CA 1
ATOM 650 C C . ALA A 1 83 ? -5.399 -1.859 5.878 1.00 95.75 83 ALA A C 1
ATOM 652 O O . ALA A 1 83 ? -5.863 -2.076 6.998 1.00 95.75 83 ALA A O 1
ATOM 653 N N . GLN A 1 84 ? -4.084 -1.864 5.640 1.00 94.94 84 GLN A N 1
ATOM 654 C CA . GLN A 1 84 ? -3.079 -2.191 6.653 1.00 94.94 84 GLN A CA 1
ATOM 655 C C . GLN A 1 84 ? -2.986 -1.135 7.761 1.00 94.94 84 GLN A C 1
ATOM 657 O O . GLN A 1 84 ? -2.793 -1.483 8.928 1.00 94.94 84 GLN A O 1
ATOM 662 N N . VAL A 1 85 ? -3.159 0.149 7.431 1.00 94.00 85 VAL A N 1
ATOM 663 C CA . VAL A 1 85 ? -3.222 1.222 8.435 1.00 94.00 85 VAL A CA 1
ATOM 664 C C . VAL A 1 85 ? -4.473 1.063 9.300 1.00 94.00 85 VAL A C 1
ATOM 666 O O . VAL A 1 85 ? -4.370 0.994 10.525 1.00 94.00 85 VAL A O 1
ATOM 669 N N . MET A 1 86 ? -5.638 0.882 8.675 1.00 95.06 86 MET A N 1
ATOM 670 C CA . MET A 1 86 ? -6.914 0.729 9.382 1.00 95.06 86 MET A CA 1
ATOM 671 C C . MET A 1 86 ? -6.982 -0.564 10.211 1.00 95.06 86 MET A C 1
ATOM 673 O O . MET A 1 86 ? -7.610 -0.593 11.272 1.00 95.06 86 MET A O 1
ATOM 677 N N . ALA A 1 87 ? -6.292 -1.626 9.781 1.00 95.31 87 ALA A N 1
ATOM 678 C CA . ALA A 1 87 ? -6.202 -2.905 10.489 1.00 95.31 87 ALA A CA 1
ATOM 679 C C . ALA A 1 87 ? -5.518 -2.807 11.862 1.00 95.31 87 ALA A C 1
ATOM 681 O O . ALA A 1 87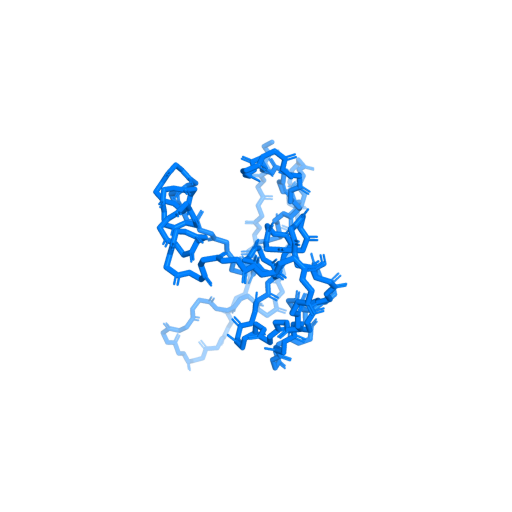 ? -5.706 -3.692 12.692 1.00 95.31 87 ALA A O 1
ATOM 682 N N . LYS A 1 88 ? -4.774 -1.727 12.144 1.00 93.12 88 LYS A N 1
ATOM 683 C CA . LYS A 1 88 ? -4.210 -1.479 13.482 1.00 93.12 88 LYS A CA 1
ATOM 684 C C . LYS A 1 88 ? -5.279 -1.216 14.542 1.00 93.12 88 LYS A C 1
ATOM 686 O O . LYS A 1 88 ? -5.007 -1.393 15.726 1.00 93.12 88 LYS A O 1
ATOM 691 N N . LYS A 1 89 ? -6.455 -0.743 14.122 1.00 93.12 89 LYS A N 1
ATOM 692 C CA . LYS A 1 89 ? -7.551 -0.332 15.007 1.00 93.12 89 LYS A CA 1
ATOM 693 C C . LYS A 1 89 ? -8.808 -1.167 14.794 1.00 93.12 89 LYS A C 1
ATOM 695 O O . LYS A 1 89 ? -9.507 -1.426 15.758 1.00 93.12 89 LYS A O 1
ATOM 700 N N . ALA A 1 90 ? -9.117 -1.573 13.564 1.00 96.69 90 ALA A N 1
ATOM 701 C CA . ALA A 1 90 ? -10.344 -2.302 13.258 1.00 96.69 90 ALA A CA 1
ATOM 702 C C . ALA A 1 90 ? -10.295 -3.782 13.666 1.00 96.69 90 ALA A C 1
ATOM 704 O O . ALA A 1 90 ? -9.243 -4.414 13.643 1.00 96.69 90 ALA A O 1
ATOM 705 N N . LYS A 1 91 ? -11.466 -4.382 13.918 1.00 97.19 91 LYS A N 1
ATOM 706 C CA . LYS A 1 91 ? -11.585 -5.822 14.214 1.00 97.19 91 LYS A CA 1
ATOM 707 C C . LYS A 1 91 ? -11.113 -6.701 13.059 1.00 97.19 91 LYS A C 1
ATOM 709 O O . LYS A 1 91 ? -10.530 -7.762 13.278 1.00 97.19 91 LYS A O 1
ATOM 714 N N . LYS A 1 92 ? -11.463 -6.321 11.829 1.00 97.69 92 LYS A N 1
ATOM 715 C CA . LYS A 1 92 ? -11.068 -7.031 10.608 1.00 97.69 92 LYS A CA 1
ATOM 716 C C . LYS A 1 92 ? -11.151 -6.103 9.407 1.00 97.69 92 LYS A C 1
ATOM 718 O O . LYS A 1 92 ? -12.087 -5.312 9.312 1.00 97.69 92 LYS A O 1
ATOM 723 N N . VAL A 1 93 ? -10.228 -6.263 8.467 1.00 97.94 93 VAL A N 1
ATOM 724 C CA . VAL A 1 93 ? -10.247 -5.556 7.185 1.00 97.94 93 VAL A CA 1
ATOM 725 C C . VAL A 1 93 ? -10.211 -6.570 6.045 1.00 97.94 93 VAL A C 1
ATOM 727 O O . VAL A 1 93 ? -9.464 -7.545 6.111 1.00 97.94 93 VAL A O 1
ATOM 730 N N . TYR A 1 94 ? -11.039 -6.359 5.026 1.00 98.00 94 TYR A N 1
ATOM 731 C CA . TYR A 1 94 ? -10.996 -7.078 3.756 1.00 98.00 94 TYR A CA 1
ATOM 732 C C . TYR A 1 94 ? -10.565 -6.110 2.656 1.00 98.00 94 TYR A C 1
ATOM 734 O O . TYR A 1 94 ? -11.278 -5.143 2.397 1.00 98.00 94 TYR A O 1
ATOM 742 N N . GLY A 1 95 ? -9.423 -6.371 2.023 1.00 97.19 95 GLY A N 1
ATOM 743 C CA . GLY A 1 95 ? -9.018 -5.693 0.791 1.00 97.19 95 GLY A CA 1
ATOM 744 C C . GLY A 1 95 ? -9.650 -6.370 -0.422 1.00 97.19 95 GLY A C 1
ATOM 745 O O . GLY A 1 95 ? -9.661 -7.600 -0.504 1.00 97.19 95 GLY A O 1
ATOM 746 N N . ILE A 1 96 ? -10.213 -5.579 -1.330 1.00 97.19 96 ILE A N 1
ATOM 747 C CA . ILE A 1 96 ? -10.810 -6.036 -2.584 1.00 97.19 96 ILE A CA 1
ATOM 748 C C . ILE A 1 96 ? -10.108 -5.302 -3.72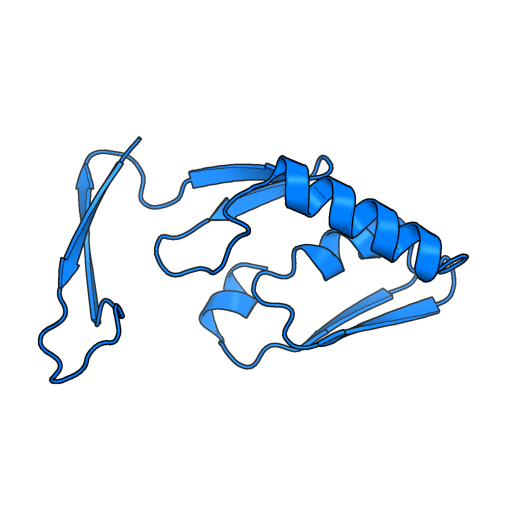2 1.00 97.19 96 ILE A C 1
ATOM 750 O O . ILE A 1 96 ? -10.274 -4.094 -3.895 1.00 97.19 96 ILE A O 1
ATOM 754 N N . GLU A 1 97 ? -9.353 -6.054 -4.514 1.00 94.25 97 GLU A N 1
ATOM 755 C CA . GLU A 1 97 ? -8.553 -5.552 -5.627 1.00 94.25 97 GLU A CA 1
ATOM 756 C C . GLU A 1 97 ? -8.668 -6.517 -6.814 1.00 94.25 97 GLU A C 1
ATOM 758 O O . GLU A 1 97 ? -8.747 -7.733 -6.638 1.00 94.25 97 GLU A O 1
ATOM 763 N N . ILE A 1 98 ? -8.739 -5.958 -8.022 1.00 93.88 98 ILE A N 1
ATOM 764 C CA . ILE A 1 98 ? -8.882 -6.713 -9.271 1.00 93.88 98 ILE A CA 1
ATOM 765 C C . ILE A 1 98 ? -7.522 -7.077 -9.879 1.00 93.88 98 ILE A C 1
ATOM 767 O O . ILE A 1 98 ? -7.419 -8.047 -10.628 1.00 93.88 98 ILE A O 1
ATOM 771 N N . VAL A 1 99 ? -6.480 -6.303 -9.572 1.00 87.38 99 VAL A N 1
ATOM 772 C CA . VAL A 1 99 ? -5.114 -6.526 -10.040 1.00 87.38 99 VAL A CA 1
ATOM 773 C C . VAL A 1 99 ? -4.412 -7.526 -9.121 1.00 87.38 99 VAL A C 1
ATOM 775 O O . VAL A 1 99 ? -3.984 -7.182 -8.023 1.00 87.38 99 VAL A O 1
ATOM 778 N N . GLU A 1 100 ? -4.255 -8.761 -9.598 1.00 87.88 100 GLU A N 1
ATOM 779 C CA . GLU A 1 100 ? -3.617 -9.869 -8.866 1.00 87.88 100 GLU A CA 1
ATOM 780 C C . GLU A 1 100 ? -2.226 -9.506 -8.326 1.00 87.88 100 GLU A C 1
ATOM 782 O O . GLU A 1 100 ? -1.957 -9.707 -7.146 1.00 87.88 100 GLU A O 1
ATOM 787 N N . GLU A 1 101 ? -1.384 -8.859 -9.139 1.00 82.94 101 GLU A N 1
ATOM 788 C CA . GLU A 1 101 ? -0.051 -8.406 -8.713 1.00 82.94 101 GLU A CA 1
ATOM 789 C C . GLU A 1 101 ? -0.117 -7.453 -7.508 1.00 82.94 101 GLU A C 1
ATOM 791 O O . GLU A 1 101 ? 0.734 -7.504 -6.627 1.00 82.94 101 GLU A O 1
ATOM 796 N N . ALA A 1 102 ? -1.135 -6.593 -7.426 1.00 85.50 102 ALA A N 1
ATOM 797 C CA . ALA A 1 102 ? -1.288 -5.689 -6.292 1.00 85.50 102 ALA A CA 1
ATOM 798 C C . ALA A 1 102 ? -1.716 -6.443 -5.021 1.00 85.50 102 ALA A C 1
ATOM 800 O O . ALA A 1 102 ? -1.235 -6.116 -3.938 1.00 85.50 102 ALA A O 1
ATOM 801 N N . VAL A 1 103 ? -2.540 -7.490 -5.161 1.00 89.56 103 VAL A N 1
ATOM 802 C CA . VAL A 1 103 ? -2.938 -8.382 -4.058 1.00 89.56 103 VAL A CA 1
ATOM 803 C C . VAL A 1 103 ? -1.749 -9.184 -3.531 1.00 89.56 103 VAL A C 1
ATOM 805 O O . VAL A 1 103 ? -1.587 -9.295 -2.322 1.00 89.56 103 VAL A O 1
ATOM 808 N N . GLU A 1 104 ? -0.892 -9.713 -4.407 1.00 88.06 104 GLU A N 1
ATOM 809 C CA . GLU A 1 104 ? 0.310 -10.461 -4.002 1.00 88.06 104 GLU A CA 1
ATOM 810 C C . GLU A 1 104 ? 1.322 -9.604 -3.224 1.00 88.06 104 GLU A C 1
ATOM 812 O O . GLU A 1 104 ? 2.138 -10.132 -2.466 1.00 88.06 104 GLU A O 1
ATOM 817 N N . LYS A 1 105 ? 1.287 -8.283 -3.429 1.00 83.19 105 LYS A N 1
ATOM 818 C CA . LYS A 1 105 ? 2.174 -7.309 -2.778 1.00 83.19 105 LYS A CA 1
ATOM 819 C C . LYS A 1 105 ? 1.592 -6.704 -1.495 1.00 83.19 105 LYS A C 1
ATOM 821 O O . LYS A 1 105 ? 2.319 -5.960 -0.833 1.00 83.19 105 LYS A O 1
ATOM 826 N N . ALA A 1 106 ? 0.327 -6.982 -1.171 1.00 83.62 106 ALA A N 1
ATOM 827 C CA . ALA A 1 106 ? -0.354 -6.489 0.028 1.00 83.62 106 ALA A CA 1
ATOM 828 C C . ALA A 1 106 ? 0.031 -7.292 1.279 1.00 83.62 106 ALA A C 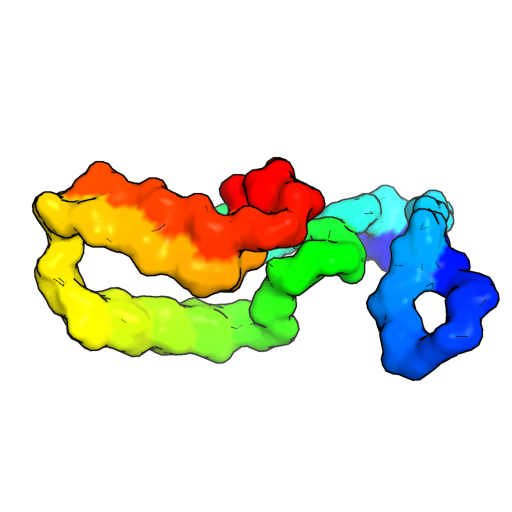1
ATOM 830 O O . ALA A 1 106 ? 0.334 -6.641 2.307 1.00 83.62 106 ALA A O 1
#